Protein AF-A0A4Z2CUV2-F1 (afdb_monomer_lite)

Foldseek 3Di:
DKEFAAAQQLCCCVVPVVQQADA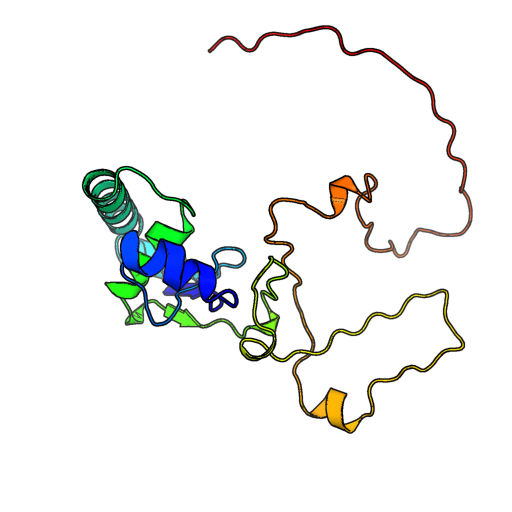DPSATDPLDMDDPPVVCVVVPVVVLLVVQLVVSCVVPVDDPRRSRRSVRRSCNVVVVVYDHDQNLAEAEPEPRRHCVSAVADEDDDPVPCPDDPPPPPVVSVVPHHYRDDYDDPYPDDVCVVVVDPPDPDDPPPDDDDPDDDDDDDDDDDDDDDD

Organism: Schistosoma japonicum (NCBI:txid6182)

Secondary structure (DSSP, 8-state):
-EEEEEPS-HHHIIIIIHHH---STT-EEEEEEEE-HHHHHTTTHHHHHHHHHHHHHHHHS--TTTHHHHHHHHHHH-GGGEEE--GGGSEE-STT--GGGS--B-----TT-TT---PPPHHHHHHSPBP--EE--SSS-GGGT--S--PPPPTT--S---------------PPP-

InterPro domains:
  IPR002495 Glycosyl transferase, family 8 [PF01501] (26-142)
  IPR029044 Nucleotide-diphospho-sugar transferases [G3DSA:3.90.550.10] (1-148)
  IPR029044 Nucleotide-diphospho-sugar transferases [SSF53448] (11-142)
  IPR051292 Alpha-1,3-xylosyltransferase/Beta-1,3-glucuronyltransferase [PTHR12270] (20-102)

pLDDT: mean 76.67, std 22.22, range [29.16, 98.19]

Structure (mmCIF, N/CA/C/O backbone):
data_AF-A0A4Z2CUV2-F1
#
_entry.id   AF-A0A4Z2CUV2-F1
#
loop_
_atom_site.group_PDB
_atom_site.id
_atom_site.type_symbol
_atom_site.label_atom_id
_atom_site.label_alt_id
_atom_site.label_comp_id
_atom_site.label_asym_id
_atom_site.label_entity_id
_atom_site.label_seq_id
_atom_site.pdbx_PDB_ins_code
_atom_site.Cartn_x
_atom_site.Cartn_y
_atom_site.Cartn_z
_atom_site.occupancy
_atom_site.B_iso_or_equiv
_atom_site.auth_seq_id
_atom_site.auth_comp_id
_atom_site.auth_asym_id
_atom_site.auth_atom_id
_atom_site.pdbx_PDB_model_num
ATOM 1 N N . CYS A 1 1 ? -13.637 -5.433 2.266 1.00 90.75 1 CYS A N 1
ATOM 2 C CA . CYS A 1 1 ? -12.270 -5.970 2.088 1.00 90.75 1 CYS A CA 1
ATOM 3 C C . CYS A 1 1 ? -11.474 -4.943 1.315 1.00 90.75 1 CYS A C 1
ATOM 5 O O . CYS A 1 1 ? -12.085 -4.163 0.587 1.00 90.75 1 CYS A O 1
ATOM 7 N N . ILE A 1 2 ? -10.167 -4.939 1.526 1.00 97.75 2 ILE A N 1
ATOM 8 C CA . ILE A 1 2 ? -9.233 -3.957 0.994 1.00 97.75 2 ILE A CA 1
ATOM 9 C C . ILE A 1 2 ? -8.210 -4.731 0.190 1.00 97.75 2 ILE A C 1
ATOM 11 O O . ILE A 1 2 ? -7.470 -5.537 0.750 1.00 97.75 2 ILE A O 1
ATOM 15 N N . GLY A 1 3 ? -8.229 -4.508 -1.116 1.00 98.12 3 GLY A N 1
ATOM 16 C CA . GLY A 1 3 ? -7.137 -4.881 -1.981 1.00 98.12 3 GLY A CA 1
ATOM 17 C C . GLY A 1 3 ? -6.053 -3.821 -1.936 1.00 98.12 3 GLY A C 1
ATOM 18 O O . GLY A 1 3 ? -6.377 -2.640 -2.047 1.00 98.12 3 GLY A O 1
ATOM 19 N N . ILE A 1 4 ? -4.804 -4.228 -1.757 1.00 98.19 4 ILE A N 1
ATOM 20 C CA . ILE A 1 4 ? -3.652 -3.324 -1.739 1.00 98.19 4 ILE A CA 1
ATOM 21 C C . ILE A 1 4 ? -2.386 -4.098 -2.133 1.00 98.19 4 ILE A C 1
ATOM 23 O O . ILE A 1 4 ? -2.341 -5.321 -1.982 1.00 98.19 4 ILE A O 1
ATOM 27 N N . VAL A 1 5 ? -1.381 -3.407 -2.673 1.00 97.62 5 VAL A N 1
ATOM 28 C CA . VAL A 1 5 ? -0.121 -4.015 -3.136 1.00 97.62 5 VAL A CA 1
ATOM 29 C C . VAL A 1 5 ? 0.972 -3.864 -2.082 1.00 97.62 5 VAL A C 1
ATOM 31 O O . VAL A 1 5 ? 1.080 -2.819 -1.441 1.00 97.62 5 VAL A O 1
ATOM 34 N N . ALA A 1 6 ? 1.772 -4.913 -1.884 1.00 95.56 6 ALA A N 1
ATOM 35 C CA . ALA A 1 6 ? 2.864 -4.919 -0.917 1.00 95.56 6 ALA A CA 1
ATOM 36 C C . ALA A 1 6 ? 3.892 -3.805 -1.190 1.00 95.56 6 ALA A C 1
ATOM 38 O O . ALA A 1 6 ? 4.203 -3.469 -2.334 1.00 95.56 6 ALA A O 1
ATOM 39 N N . GLU A 1 7 ? 4.444 -3.242 -0.119 1.00 93.62 7 GLU A N 1
ATOM 40 C CA . GLU A 1 7 ? 5.488 -2.221 -0.189 1.00 93.62 7 GLU A CA 1
ATOM 41 C C . GLU A 1 7 ? 6.796 -2.829 -0.734 1.00 93.62 7 GLU A C 1
ATOM 43 O O . GLU A 1 7 ? 7.267 -3.882 -0.271 1.00 93.62 7 GLU A O 1
ATOM 48 N N . GLN A 1 8 ? 7.384 -2.175 -1.740 1.00 93.69 8 GLN A N 1
ATOM 49 C CA . GLN A 1 8 ? 8.642 -2.578 -2.374 1.00 93.69 8 GLN A CA 1
ATOM 50 C C . GLN A 1 8 ? 9.854 -1.878 -1.769 1.00 93.69 8 GLN A C 1
ATOM 52 O O . GLN A 1 8 ? 10.976 -2.349 -1.964 1.00 93.69 8 GLN A O 1
ATOM 57 N N . ASN A 1 9 ? 9.663 -0.790 -1.031 1.00 89.94 9 ASN A N 1
ATOM 58 C CA . ASN A 1 9 ? 10.724 -0.083 -0.343 1.00 89.94 9 ASN A CA 1
ATOM 59 C C . ASN A 1 9 ? 10.755 -0.476 1.148 1.00 89.94 9 ASN A C 1
ATOM 61 O O . ASN A 1 9 ? 10.053 0.106 1.976 1.00 89.94 9 ASN A O 1
ATOM 65 N N . PRO A 1 10 ? 11.606 -1.439 1.547 1.00 84.62 10 PRO A N 1
ATOM 66 C CA . PRO A 1 10 ? 11.691 -1.856 2.942 1.00 84.62 10 PRO A CA 1
ATOM 67 C C . PRO A 1 10 ? 12.321 -0.788 3.843 1.00 84.62 10 PRO A C 1
ATOM 69 O O . PRO A 1 10 ? 12.186 -0.873 5.059 1.00 84.62 10 PRO A O 1
ATOM 72 N N . THR A 1 11 ? 12.995 0.219 3.283 1.00 77.62 11 THR A N 1
ATOM 73 C CA . THR A 1 11 ? 13.542 1.337 4.056 1.00 77.62 11 THR A CA 1
ATOM 74 C C . THR A 1 11 ? 12.423 2.167 4.681 1.00 77.62 11 THR A C 1
ATOM 76 O O . THR A 1 11 ? 12.595 2.628 5.806 1.00 77.62 11 THR A O 1
ATOM 79 N N . PHE A 1 12 ? 11.251 2.282 4.035 1.00 72.12 12 PHE A N 1
ATOM 80 C CA . PHE A 1 12 ? 10.069 2.865 4.685 1.00 72.12 12 PHE A CA 1
ATOM 81 C C . PHE A 1 12 ? 9.719 2.110 5.963 1.00 72.12 12 PHE A C 1
ATOM 83 O O . PHE A 1 12 ? 9.476 2.734 6.986 1.00 72.12 12 PHE A O 1
ATOM 90 N N . TYR A 1 13 ? 9.756 0.778 5.947 1.00 68.75 13 TYR A N 1
ATOM 91 C CA . TYR A 1 13 ? 9.494 -0.012 7.146 1.00 68.75 13 TYR A CA 1
ATOM 92 C C . TYR A 1 13 ? 10.572 0.172 8.225 1.00 68.75 13 TYR A C 1
ATOM 94 O O . TYR A 1 13 ? 10.232 0.418 9.378 1.00 68.75 13 TYR A O 1
ATOM 102 N N . TYR A 1 14 ? 11.856 0.083 7.868 1.00 69.25 14 TYR A N 1
ATOM 103 C CA . TYR A 1 14 ? 12.945 0.174 8.850 1.00 69.25 14 TYR A CA 1
ATOM 104 C C . TYR A 1 14 ? 13.102 1.573 9.454 1.00 69.25 14 TYR A C 1
ATOM 106 O O . TYR A 1 14 ? 13.389 1.687 10.640 1.00 69.25 14 TYR A O 1
ATOM 114 N N . ASN A 1 15 ? 12.889 2.628 8.664 1.00 66.88 15 ASN A N 1
ATOM 115 C CA . ASN A 1 15 ? 13.086 4.005 9.123 1.00 66.88 15 ASN A CA 1
ATOM 116 C C . ASN A 1 15 ? 11.802 4.653 9.644 1.00 66.88 15 ASN A C 1
ATOM 118 O O . ASN A 1 15 ? 11.882 5.615 10.401 1.00 66.88 15 ASN A O 1
ATOM 122 N N . MET A 1 16 ? 10.628 4.179 9.213 1.00 63.44 16 MET A N 1
ATOM 123 C CA . MET A 1 16 ? 9.346 4.768 9.602 1.00 63.44 16 MET A CA 1
ATOM 124 C C . MET A 1 16 ? 8.366 3.723 10.146 1.00 63.44 16 MET A C 1
ATOM 126 O O . MET A 1 16 ? 7.858 3.882 11.248 1.00 63.44 16 MET A O 1
ATOM 130 N N . GLY A 1 17 ? 8.132 2.621 9.435 1.00 59.78 17 GLY A N 1
ATOM 131 C CA . GLY A 1 17 ? 7.123 1.623 9.804 1.00 59.78 17 GLY A CA 1
ATOM 132 C C . GLY A 1 17 ? 7.284 1.077 11.226 1.00 59.78 17 GLY A C 1
ATOM 133 O O . GLY A 1 17 ? 6.325 1.103 11.987 1.00 59.78 17 GLY A O 1
ATOM 134 N N . GLN A 1 18 ? 8.490 0.673 11.642 1.00 64.44 18 GLN A N 1
ATOM 135 C CA . GLN A 1 18 ? 8.726 0.180 13.010 1.00 64.44 18 GLN A CA 1
ATOM 136 C C . GLN A 1 18 ? 8.441 1.228 14.095 1.00 64.44 18 GLN A C 1
ATOM 138 O O . GLN A 1 18 ? 8.044 0.875 15.205 1.00 64.44 18 GLN A O 1
ATOM 143 N N . GLN A 1 19 ? 8.642 2.506 13.780 1.00 64.88 19 GLN A N 1
ATOM 144 C CA . GLN A 1 19 ? 8.525 3.605 14.731 1.00 64.88 19 GLN A CA 1
ATOM 145 C C . GLN A 1 19 ? 7.104 4.190 14.777 1.00 64.88 19 GLN A C 1
ATOM 147 O O . GLN A 1 19 ? 6.636 4.598 15.844 1.00 64.88 19 GLN A O 1
ATOM 152 N N . PHE A 1 20 ? 6.395 4.197 13.646 1.00 62.16 20 PHE A N 1
ATOM 153 C CA . PHE A 1 20 ? 5.166 4.968 13.481 1.00 62.16 20 PHE A CA 1
ATOM 154 C C . PHE A 1 20 ? 3.886 4.121 13.359 1.00 62.16 20 PHE A C 1
ATOM 156 O O . PHE A 1 20 ? 2.842 4.618 13.773 1.00 62.16 20 PHE A O 1
ATOM 163 N N . TRP A 1 21 ? 3.893 2.855 12.908 1.00 67.38 21 TRP A N 1
ATOM 164 C CA . TRP A 1 21 ? 2.657 2.042 12.929 1.00 67.38 21 TRP A CA 1
ATOM 165 C C . TRP A 1 21 ? 2.872 0.523 12.811 1.00 67.38 21 TRP A C 1
ATOM 167 O O . TRP A 1 21 ? 3.742 0.048 12.083 1.00 67.38 21 TRP A O 1
ATOM 177 N N . PRO A 1 22 ? 2.023 -0.295 13.459 1.00 71.19 22 PRO A N 1
ATOM 178 C CA . PRO A 1 22 ? 2.122 -1.738 13.336 1.00 71.19 22 PRO A CA 1
ATOM 179 C C . PRO A 1 22 ? 1.612 -2.185 11.959 1.00 71.19 22 PRO A C 1
ATOM 181 O O . PRO A 1 22 ? 0.506 -1.833 11.543 1.00 71.19 22 PRO A O 1
ATOM 184 N N . THR A 1 23 ? 2.412 -2.979 11.253 1.00 80.00 23 THR A N 1
ATOM 185 C CA . THR A 1 23 ? 2.113 -3.423 9.891 1.00 80.00 23 THR A CA 1
ATOM 186 C C . THR A 1 23 ? 2.326 -4.925 9.707 1.00 80.00 23 THR A C 1
ATOM 188 O O . THR A 1 23 ? 3.008 -5.582 10.493 1.00 80.00 23 THR A O 1
ATOM 191 N N . LEU A 1 24 ? 1.723 -5.480 8.657 1.00 85.75 24 LEU A N 1
ATOM 192 C CA . LEU A 1 24 ? 1.965 -6.852 8.227 1.00 85.75 24 LEU A CA 1
ATOM 193 C C . LEU A 1 24 ? 3.227 -6.891 7.360 1.00 85.75 24 LEU A C 1
ATOM 195 O O . LEU A 1 24 ? 3.261 -6.325 6.268 1.00 85.75 24 LEU A O 1
ATOM 199 N N . GLY A 1 25 ? 4.271 -7.568 7.840 1.00 87.06 25 GLY A N 1
ATOM 200 C CA . GLY A 1 25 ? 5.550 -7.643 7.134 1.00 87.06 25 GLY A CA 1
ATOM 201 C C . GLY A 1 25 ? 6.179 -6.258 6.972 1.00 87.06 25 GLY A C 1
ATOM 202 O O . GLY A 1 25 ? 6.422 -5.576 7.958 1.00 87.06 25 GLY A O 1
ATOM 203 N N . TYR A 1 26 ? 6.426 -5.847 5.727 1.00 88.62 26 TYR A N 1
ATOM 204 C CA . TYR A 1 26 ? 6.942 -4.509 5.397 1.00 88.62 26 TYR A CA 1
ATOM 205 C C . TYR A 1 26 ? 5.829 -3.476 5.158 1.00 88.62 26 TYR A C 1
ATOM 207 O O . TYR A 1 26 ? 6.115 -2.307 4.917 1.00 88.62 26 TYR A O 1
ATOM 215 N N . GLY A 1 27 ? 4.567 -3.903 5.226 1.00 91.56 27 GLY A N 1
ATOM 216 C CA . GLY A 1 27 ? 3.404 -3.105 4.880 1.00 91.56 27 GLY A CA 1
ATOM 217 C C . GLY A 1 27 ? 3.086 -3.048 3.400 1.00 91.56 27 GLY A C 1
ATOM 218 O O . GLY A 1 27 ? 3.621 -3.795 2.579 1.00 91.56 27 GLY A O 1
ATOM 219 N N . TYR A 1 28 ? 2.141 -2.170 3.104 1.00 94.44 28 TYR A N 1
ATOM 220 C CA . TYR A 1 28 ? 1.481 -2.047 1.820 1.00 94.44 28 TYR A CA 1
ATOM 221 C C . TYR A 1 28 ? 1.481 -0.599 1.343 1.00 94.44 28 TYR A C 1
ATOM 223 O O . TYR A 1 28 ? 1.339 0.324 2.150 1.00 94.44 28 TYR A O 1
ATOM 231 N N . ASN A 1 29 ? 1.593 -0.431 0.028 1.00 94.75 29 ASN A N 1
ATOM 232 C CA . ASN A 1 29 ? 1.631 0.860 -0.636 1.00 94.75 29 ASN A CA 1
ATOM 233 C C . ASN A 1 29 ? 0.222 1.295 -1.072 1.00 94.75 29 ASN A C 1
ATOM 235 O O . ASN A 1 29 ? -0.460 0.562 -1.792 1.00 94.75 29 ASN A O 1
ATOM 239 N N . ALA A 1 30 ? -0.211 2.493 -0.677 1.00 94.69 30 ALA A N 1
ATOM 240 C CA . ALA A 1 30 ? -1.564 2.994 -0.942 1.00 94.69 30 ALA A CA 1
ATOM 241 C C . ALA A 1 30 ? -1.775 3.546 -2.365 1.00 94.69 30 ALA A C 1
ATOM 243 O O . ALA A 1 30 ? -2.882 3.969 -2.690 1.00 94.69 30 ALA A O 1
ATOM 244 N N . GLY A 1 31 ? -0.759 3.504 -3.236 1.00 95.19 31 GLY A N 1
ATOM 245 C CA . GLY A 1 31 ? -0.865 3.975 -4.622 1.00 95.19 31 GLY A CA 1
ATOM 246 C C . GLY A 1 31 ? -1.946 3.282 -5.449 1.00 95.19 31 GLY A C 1
ATOM 247 O O . GLY A 1 31 ? -2.487 3.876 -6.378 1.00 95.19 31 GLY A O 1
ATOM 248 N N . VAL A 1 32 ? -2.286 2.037 -5.098 1.00 97.56 32 VAL A N 1
ATOM 249 C CA . VAL A 1 32 ? -3.389 1.289 -5.707 1.00 97.56 32 VAL A CA 1
ATOM 250 C C . VAL A 1 32 ? -4.194 0.592 -4.621 1.00 97.56 32 VAL A C 1
ATOM 252 O O . VAL A 1 32 ? -3.670 -0.215 -3.852 1.00 97.56 32 VAL A O 1
ATOM 255 N N . LEU A 1 33 ? -5.496 0.879 -4.601 1.00 97.50 33 LEU A N 1
ATOM 256 C CA . LEU A 1 33 ? -6.456 0.330 -3.652 1.00 97.50 33 LEU A CA 1
ATOM 257 C C . LEU A 1 33 ? -7.659 -0.255 -4.387 1.00 97.50 33 LEU A C 1
ATOM 259 O O . LEU A 1 33 ? -8.241 0.378 -5.265 1.00 97.50 33 LEU A O 1
ATOM 263 N N . LEU A 1 34 ? -8.090 -1.442 -3.965 1.00 97.88 34 LEU A N 1
ATOM 264 C CA . LEU A 1 34 ? -9.342 -2.053 -4.399 1.00 97.88 34 LEU A CA 1
ATOM 265 C C . LEU A 1 34 ? -10.290 -2.176 -3.207 1.00 97.88 34 LEU A C 1
ATOM 267 O O . LEU A 1 34 ? -10.226 -3.115 -2.412 1.00 97.88 34 LEU A O 1
ATOM 271 N N . PHE A 1 35 ? -11.201 -1.222 -3.066 1.00 97.50 35 PHE A N 1
ATOM 272 C CA . PHE A 1 35 ? -12.165 -1.229 -1.973 1.00 97.50 35 PHE A CA 1
ATOM 273 C C . PHE A 1 35 ? -13.454 -1.949 -2.351 1.00 97.50 35 PHE A C 1
ATOM 275 O O . PHE A 1 35 ? -14.255 -1.479 -3.154 1.00 97.50 35 PHE A O 1
ATOM 282 N N . HIS A 1 36 ? -13.737 -3.057 -1.663 1.00 97.81 36 HIS A N 1
ATOM 283 C CA . HIS A 1 36 ? -15.068 -3.651 -1.712 1.00 97.81 36 HIS A CA 1
ATOM 284 C C . HIS A 1 36 ? -16.006 -2.886 -0.770 1.00 97.81 36 HIS A C 1
ATOM 286 O O . HIS A 1 36 ? -16.232 -3.297 0.375 1.00 97.81 36 HIS A O 1
ATOM 292 N N . LEU A 1 37 ? -16.578 -1.791 -1.274 1.00 97.62 37 LEU A N 1
ATOM 293 C CA . LEU A 1 37 ? -17.330 -0.808 -0.487 1.00 97.62 37 LEU A CA 1
ATOM 294 C C . LEU A 1 37 ? -18.495 -1.409 0.314 1.00 97.62 37 LEU A C 1
ATOM 296 O O . LEU A 1 37 ? -18.619 -1.119 1.501 1.00 97.62 37 LEU A O 1
ATOM 300 N N . SER A 1 38 ? -19.302 -2.305 -0.269 1.00 97.88 38 SER A N 1
ATOM 301 C CA . SER A 1 38 ? -20.418 -2.941 0.460 1.00 97.88 38 SER A CA 1
ATOM 302 C C . SER A 1 38 ? -19.947 -3.740 1.679 1.00 97.88 38 SER A C 1
ATOM 304 O O . SER A 1 38 ? -20.516 -3.613 2.760 1.00 97.88 38 SER A O 1
ATOM 306 N N . ARG A 1 39 ? -18.851 -4.503 1.547 1.00 97.31 39 ARG A N 1
ATOM 307 C CA . ARG A 1 39 ? -18.253 -5.242 2.671 1.00 97.31 39 ARG A CA 1
ATOM 308 C C . ARG A 1 39 ? -17.617 -4.313 3.702 1.00 97.31 39 ARG A C 1
ATOM 310 O O . ARG A 1 39 ? -17.548 -4.686 4.864 1.00 97.31 39 ARG A O 1
ATOM 317 N N . LEU A 1 40 ? -17.093 -3.159 3.287 1.00 97.56 40 LEU A N 1
ATOM 318 C CA . LEU A 1 40 ? -16.508 -2.176 4.202 1.00 97.56 40 LEU A CA 1
ATOM 319 C C . LEU A 1 40 ? -17.590 -1.471 5.027 1.00 97.56 40 LEU A C 1
ATOM 321 O O . LEU A 1 40 ? -17.480 -1.433 6.250 1.00 97.56 40 LEU A O 1
ATOM 325 N N . ARG A 1 41 ? -18.679 -1.021 4.392 1.00 97.69 41 ARG A N 1
ATOM 326 C CA . ARG A 1 41 ? -19.833 -0.434 5.094 1.00 97.69 41 ARG A CA 1
ATOM 327 C C . ARG A 1 41 ? -20.461 -1.409 6.087 1.00 97.69 41 ARG A C 1
ATOM 329 O O . ARG A 1 41 ? -20.649 -1.051 7.242 1.00 97.69 41 ARG A O 1
ATOM 336 N N . ALA A 1 42 ? -20.678 -2.663 5.684 1.00 97.38 42 ALA A N 1
ATOM 337 C CA . ALA A 1 42 ? -21.230 -3.700 6.565 1.00 97.38 42 ALA A CA 1
ATOM 338 C C . ALA A 1 42 ? -20.365 -3.991 7.810 1.00 97.38 42 ALA A C 1
ATOM 340 O O . ALA A 1 42 ? -20.836 -4.602 8.763 1.00 97.38 42 ALA A O 1
ATOM 341 N N . ARG A 1 43 ? -19.095 -3.574 7.805 1.00 96.19 43 ARG A N 1
ATOM 342 C CA . ARG A 1 43 ? -18.152 -3.762 8.914 1.00 96.19 43 ARG A CA 1
ATOM 343 C C . ARG A 1 43 ? -17.915 -2.488 9.727 1.00 96.19 43 ARG A C 1
ATOM 345 O O . ARG A 1 43 ? -17.092 -2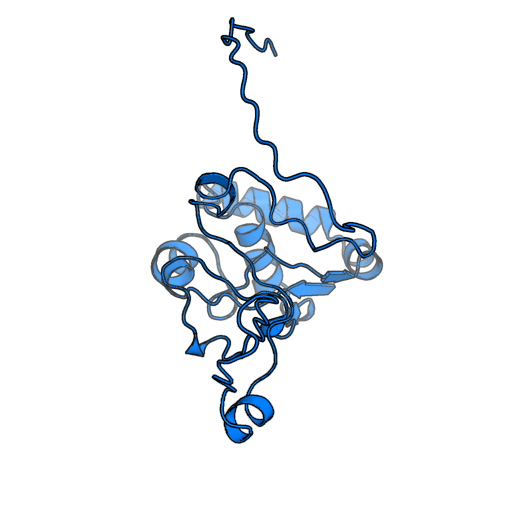.518 10.636 1.00 96.19 43 ARG A O 1
ATOM 352 N N . GLY A 1 44 ? -18.600 -1.385 9.411 1.00 97.06 44 GLY A N 1
ATOM 353 C CA . GLY A 1 44 ? -18.392 -0.091 10.068 1.00 97.06 44 GLY A CA 1
ATOM 354 C C . GLY A 1 44 ? -17.005 0.497 9.797 1.00 97.06 44 GLY A C 1
ATOM 355 O O . GLY A 1 44 ? -16.340 0.962 10.725 1.00 97.06 44 GLY A O 1
ATOM 356 N N . TRP A 1 45 ? -16.538 0.397 8.544 1.00 96.44 45 TRP A N 1
ATOM 357 C CA . TRP A 1 45 ? -15.234 0.910 8.105 1.00 96.44 45 TRP A CA 1
ATOM 358 C C . TRP A 1 45 ? -14.992 2.360 8.521 1.00 96.44 45 TRP A C 1
ATOM 360 O O . TRP A 1 45 ? -13.920 2.659 9.021 1.00 96.44 45 TRP A O 1
ATOM 370 N N . ASP A 1 46 ? -15.979 3.232 8.351 1.00 96.38 46 ASP A N 1
ATOM 371 C CA . ASP A 1 46 ? -15.942 4.651 8.707 1.00 96.38 46 ASP A CA 1
ATOM 372 C C . ASP A 1 46 ? -15.550 4.870 10.176 1.00 96.38 46 ASP A C 1
ATOM 374 O O . ASP A 1 46 ? -14.605 5.604 10.476 1.00 96.38 46 ASP A O 1
ATOM 378 N N . ARG A 1 47 ? -16.203 4.153 11.097 1.00 98.06 47 ARG A N 1
ATOM 379 C CA . ARG A 1 47 ? -15.905 4.228 12.530 1.00 98.06 47 ARG A CA 1
ATOM 380 C C . ARG A 1 47 ? -14.524 3.665 12.855 1.00 98.06 47 ARG A C 1
ATOM 382 O O . ARG A 1 47 ? -13.815 4.220 13.690 1.00 98.06 47 ARG A O 1
ATOM 389 N N . ILE A 1 48 ? -14.151 2.548 12.230 1.00 97.19 48 ILE A N 1
ATOM 390 C CA . ILE A 1 48 ? -12.862 1.881 12.468 1.00 97.19 48 ILE A CA 1
ATOM 391 C C . ILE A 1 48 ? -11.707 2.740 11.950 1.00 97.19 48 ILE A C 1
ATOM 393 O O . ILE A 1 48 ? -10.745 2.960 12.681 1.00 97.19 48 ILE A O 1
ATOM 397 N N . TRP A 1 49 ? -11.839 3.265 10.734 1.00 95.81 49 TRP A N 1
ATOM 398 C CA . TRP A 1 49 ? -10.912 4.197 10.105 1.00 95.81 49 TRP A CA 1
ATOM 399 C C . TRP A 1 49 ? -10.661 5.412 10.992 1.00 95.81 49 TRP A C 1
ATOM 401 O O . TRP A 1 49 ? -9.521 5.667 11.370 1.00 95.81 49 TRP A O 1
ATOM 411 N N . MET A 1 50 ? -11.732 6.110 11.391 1.00 97.88 50 MET A N 1
ATOM 412 C CA . MET A 1 50 ? -11.617 7.308 12.221 1.00 97.88 50 MET A CA 1
ATOM 413 C C . MET A 1 50 ? -10.996 7.008 13.581 1.00 97.88 50 MET A C 1
ATOM 415 O O . MET A 1 50 ? -10.095 7.724 14.010 1.00 97.88 50 MET A O 1
ATOM 419 N N . LYS A 1 51 ? -11.426 5.931 14.250 1.00 97.75 51 LYS A N 1
ATOM 420 C CA . LYS A 1 51 ? -10.862 5.535 15.545 1.00 97.75 51 LYS A CA 1
ATOM 421 C C . LYS A 1 51 ? -9.363 5.247 15.442 1.00 97.75 51 LYS A C 1
ATOM 423 O O . LYS A 1 51 ? -8.598 5.716 16.277 1.00 97.75 51 LYS A O 1
ATOM 428 N N . ILE A 1 52 ? -8.943 4.468 14.444 1.00 95.69 52 ILE A N 1
ATOM 429 C CA . ILE A 1 52 ? -7.533 4.096 14.279 1.00 95.69 52 ILE A CA 1
ATOM 430 C C . ILE A 1 52 ? -6.697 5.315 13.886 1.00 95.69 52 ILE A C 1
ATOM 432 O O . ILE A 1 52 ? -5.643 5.520 14.479 1.00 95.69 52 ILE A O 1
ATOM 436 N N . GLY A 1 53 ? -7.181 6.153 12.966 1.00 95.19 53 GLY A N 1
ATOM 437 C CA . GLY A 1 53 ? -6.490 7.379 12.566 1.00 95.19 53 GLY A CA 1
ATOM 438 C C . GLY A 1 53 ? -6.284 8.349 13.731 1.00 95.19 53 GLY A C 1
ATOM 439 O O . GLY A 1 53 ? -5.167 8.811 13.948 1.00 95.19 53 GLY A O 1
ATOM 440 N N . LEU A 1 54 ? -7.325 8.600 14.534 1.00 96.12 54 LEU A N 1
ATOM 441 C CA . LEU A 1 54 ? -7.225 9.460 15.720 1.00 96.12 54 LEU A CA 1
ATOM 442 C C . LEU A 1 54 ? -6.280 8.880 16.776 1.00 96.12 54 LEU A C 1
ATOM 444 O O . LEU A 1 54 ? -5.483 9.614 17.352 1.00 96.12 54 LEU A O 1
ATOM 448 N N . ASN A 1 55 ? -6.329 7.568 17.008 1.00 94.69 55 ASN A N 1
ATOM 449 C CA . ASN A 1 55 ? -5.421 6.915 17.948 1.00 94.69 55 ASN A CA 1
ATOM 450 C C . ASN A 1 55 ? -3.960 7.031 17.500 1.00 94.69 55 ASN A C 1
ATOM 452 O O . ASN A 1 55 ? -3.112 7.374 18.317 1.00 94.69 55 ASN A O 1
ATOM 456 N N . LEU A 1 56 ? -3.673 6.792 16.215 1.00 91.88 56 LEU A N 1
ATOM 457 C CA . LEU A 1 56 ? -2.323 6.945 15.672 1.00 91.88 56 LEU A CA 1
ATOM 458 C C . LEU A 1 56 ? -1.835 8.391 15.784 1.00 91.88 56 LEU A C 1
ATOM 460 O O . LEU A 1 56 ? -0.721 8.613 16.243 1.00 91.88 56 LEU A O 1
ATOM 464 N N . MET A 1 57 ? -2.671 9.371 15.434 1.00 92.25 57 MET A N 1
ATOM 465 C CA . MET A 1 57 ? -2.329 10.789 15.588 1.00 92.25 57 MET A CA 1
ATOM 466 C C . MET A 1 57 ? -2.036 11.156 17.048 1.00 92.25 57 MET A C 1
ATOM 468 O O . MET A 1 57 ? -1.053 11.842 17.310 1.00 92.25 57 MET A O 1
ATOM 472 N N . ASN A 1 58 ? -2.838 10.670 17.999 1.00 93.75 58 ASN A N 1
ATOM 473 C CA . ASN A 1 58 ? -2.629 10.934 19.426 1.00 93.75 58 ASN A CA 1
ATOM 474 C C . ASN A 1 58 ? -1.356 10.269 19.973 1.00 93.75 58 ASN A C 1
ATOM 476 O O . ASN A 1 58 ? -0.681 10.849 20.816 1.00 93.75 58 ASN A O 1
ATOM 480 N N . GLU A 1 59 ? -1.029 9.057 19.517 1.00 90.06 59 GLU A N 1
ATOM 481 C CA . GLU A 1 59 ? 0.136 8.302 19.996 1.00 90.06 59 GLU A CA 1
ATOM 482 C C . GLU A 1 59 ? 1.445 8.766 19.343 1.00 90.06 59 GLU A C 1
ATOM 484 O O . GLU A 1 59 ? 2.488 8.804 19.994 1.00 90.06 59 GLU A O 1
ATOM 489 N N . LYS A 1 60 ? 1.410 9.084 18.045 1.00 87.81 60 LYS A N 1
ATOM 490 C CA . LYS A 1 60 ? 2.606 9.342 17.230 1.00 87.81 60 LYS A CA 1
ATOM 491 C C . LYS A 1 60 ? 2.836 10.817 16.929 1.00 87.81 60 LYS A C 1
ATOM 493 O O . LYS A 1 60 ? 3.941 11.181 16.539 1.00 87.81 60 LYS A O 1
ATOM 498 N N . GLY A 1 61 ? 1.810 11.657 17.054 1.00 89.44 61 GLY A N 1
ATOM 499 C CA . GLY A 1 61 ? 1.845 13.085 16.720 1.00 89.44 61 GLY A CA 1
ATOM 500 C C . GLY A 1 61 ? 1.878 13.396 15.218 1.00 89.44 61 GLY A C 1
ATOM 501 O O . GLY A 1 61 ? 1.521 14.501 14.818 1.00 89.44 61 GLY A O 1
ATOM 502 N N . VAL A 1 62 ? 2.272 12.438 14.375 1.00 88.31 62 VAL A N 1
ATOM 503 C CA . VAL A 1 62 ? 2.397 12.591 12.922 1.00 88.31 62 VAL A CA 1
ATOM 504 C C . VAL A 1 62 ? 2.062 11.286 12.198 1.00 88.31 62 VAL A C 1
ATOM 506 O O . VAL A 1 62 ? 2.297 10.198 12.722 1.00 88.31 62 VAL A O 1
ATOM 509 N N . LEU A 1 63 ? 1.549 11.418 10.972 1.00 88.81 63 LEU A N 1
ATOM 510 C CA . LEU A 1 63 ? 1.350 10.334 10.009 1.00 88.81 63 LEU A CA 1
ATOM 511 C C . LEU A 1 63 ? 2.215 10.596 8.761 1.00 88.81 63 LEU A C 1
ATOM 513 O O . LEU A 1 63 ? 1.759 11.290 7.847 1.00 88.81 63 LEU A O 1
ATOM 517 N N . PRO A 1 64 ? 3.473 10.112 8.722 1.00 86.19 64 PRO A N 1
ATOM 518 C CA . PRO A 1 64 ? 4.411 10.382 7.632 1.00 86.19 64 PRO A CA 1
ATOM 519 C C . PRO A 1 64 ? 3.905 9.997 6.239 1.00 86.19 64 PRO A C 1
ATOM 521 O O . PRO A 1 64 ? 4.273 10.657 5.268 1.00 86.19 64 PRO A O 1
ATOM 524 N N . THR A 1 65 ? 3.073 8.951 6.128 1.00 88.44 65 THR A N 1
ATOM 525 C CA . THR A 1 65 ? 2.457 8.547 4.851 1.00 88.44 65 THR A CA 1
ATOM 526 C C . THR A 1 65 ? 0.928 8.640 4.873 1.00 88.44 65 THR A C 1
ATOM 528 O O . THR A 1 65 ? 0.240 8.021 4.064 1.00 88.44 65 THR A O 1
ATOM 531 N N . ALA A 1 66 ? 0.399 9.476 5.777 1.00 92.19 66 ALA A N 1
ATOM 532 C CA . ALA A 1 66 ? -1.006 9.862 5.870 1.00 92.19 66 ALA A CA 1
ATOM 533 C C . ALA A 1 66 ? -1.968 8.657 5.868 1.00 92.19 66 ALA A C 1
ATOM 535 O O . ALA A 1 66 ? -1.987 7.867 6.814 1.00 92.19 66 ALA A O 1
ATOM 536 N N . GLU A 1 67 ? -2.797 8.506 4.834 1.00 93.50 67 GLU A N 1
ATOM 537 C CA . GLU A 1 67 ? -3.786 7.436 4.735 1.00 93.50 67 GLU A CA 1
ATOM 538 C C . GLU A 1 67 ? -3.150 6.042 4.693 1.00 93.50 67 GLU A C 1
ATOM 540 O O . GLU A 1 67 ? -3.737 5.090 5.212 1.00 93.50 67 GLU A O 1
ATOM 545 N N . GLN A 1 68 ? -1.945 5.904 4.133 1.00 93.00 68 GLN A N 1
ATOM 546 C CA . GLN A 1 68 ? -1.251 4.622 4.051 1.00 93.00 68 GLN A CA 1
ATOM 547 C C . GLN A 1 68 ? -0.922 4.075 5.449 1.00 93.00 68 GLN A C 1
ATOM 549 O O . GLN A 1 68 ? -1.084 2.872 5.681 1.00 93.00 68 GLN A O 1
ATOM 554 N N . ASP A 1 69 ? -0.549 4.937 6.397 1.00 91.38 69 ASP A N 1
ATOM 555 C CA . ASP A 1 69 ? -0.270 4.558 7.790 1.00 91.38 69 ASP A CA 1
ATOM 556 C C . ASP A 1 69 ? -1.527 3.965 8.440 1.00 91.38 69 ASP A C 1
ATOM 558 O O . ASP A 1 69 ? -1.510 2.877 9.026 1.00 91.38 69 ASP A O 1
ATOM 562 N N . VAL A 1 70 ? -2.659 4.653 8.263 1.00 94.62 70 VAL A N 1
ATOM 563 C CA . VAL A 1 70 ? -3.950 4.250 8.829 1.00 94.62 70 VAL A CA 1
ATOM 564 C C . VAL A 1 70 ? -4.443 2.949 8.190 1.00 94.62 70 VAL A C 1
ATOM 566 O O . VAL A 1 70 ? -4.871 2.048 8.912 1.00 94.62 70 VAL A O 1
ATOM 569 N N . ILE A 1 71 ? -4.346 2.790 6.861 1.00 95.56 71 ILE A N 1
ATOM 570 C CA . ILE A 1 71 ? -4.737 1.546 6.170 1.00 95.56 71 ILE A CA 1
ATOM 571 C C . ILE A 1 71 ? -3.903 0.366 6.678 1.00 95.56 71 ILE A C 1
ATOM 573 O O . ILE A 1 71 ? -4.469 -0.683 7.001 1.00 95.56 71 ILE A O 1
ATOM 577 N N . ASN A 1 72 ? -2.581 0.526 6.788 1.00 94.25 72 ASN A N 1
ATOM 578 C CA . ASN A 1 72 ? -1.699 -0.528 7.289 1.00 94.25 72 ASN A CA 1
ATOM 579 C C . ASN A 1 72 ? -2.047 -0.920 8.733 1.00 94.25 72 ASN A C 1
ATOM 581 O O . ASN A 1 72 ? -2.159 -2.111 9.030 1.00 94.25 72 ASN A O 1
ATOM 585 N N . ALA A 1 73 ? -2.318 0.052 9.608 1.00 94.00 73 ALA A N 1
ATOM 586 C CA . ALA A 1 73 ? -2.745 -0.223 10.978 1.00 94.00 73 ALA A CA 1
ATOM 587 C C . ALA A 1 73 ? -4.109 -0.934 11.043 1.00 94.00 73 ALA A C 1
ATOM 589 O O . ALA A 1 73 ? -4.276 -1.890 11.811 1.00 94.00 73 ALA A O 1
ATOM 590 N N . VAL A 1 74 ? -5.077 -0.532 10.206 1.00 95.25 74 VAL A N 1
ATOM 591 C CA . VAL A 1 74 ? -6.377 -1.218 10.104 1.00 95.25 74 VAL A CA 1
ATOM 592 C C . VAL A 1 74 ? -6.181 -2.669 9.673 1.00 95.25 74 VAL A C 1
ATOM 594 O O . VAL A 1 74 ? -6.768 -3.566 10.282 1.00 95.25 74 VAL A O 1
ATOM 597 N N . LEU A 1 75 ? -5.353 -2.921 8.656 1.00 95.19 75 LEU A N 1
ATOM 598 C CA . LEU A 1 75 ? -5.068 -4.265 8.150 1.00 95.19 75 LEU A CA 1
ATOM 599 C C . LEU A 1 75 ? -4.314 -5.124 9.165 1.00 95.19 75 LEU A C 1
ATOM 601 O O . LEU A 1 75 ? -4.617 -6.309 9.294 1.00 95.19 75 LEU A O 1
ATOM 605 N N . ASN A 1 76 ? -3.401 -4.538 9.938 1.00 93.00 76 ASN A N 1
ATOM 606 C CA . ASN A 1 76 ? -2.711 -5.256 11.001 1.00 93.00 76 ASN A CA 1
ATOM 607 C C . ASN A 1 76 ? -3.681 -5.742 12.096 1.00 93.00 76 ASN A C 1
ATOM 609 O O . ASN A 1 76 ? -3.572 -6.883 12.553 1.00 93.00 76 ASN A O 1
ATOM 613 N N . GLN A 1 77 ? -4.675 -4.922 12.461 1.00 93.12 77 GLN A N 1
ATOM 614 C CA . GLN A 1 77 ? -5.733 -5.304 13.409 1.00 93.12 77 GLN A CA 1
ATOM 615 C C . GLN A 1 77 ? -6.802 -6.220 12.781 1.00 93.12 77 GLN A C 1
ATOM 617 O O . GLN A 1 77 ? -7.428 -7.014 13.479 1.00 93.12 77 GLN A O 1
ATOM 622 N N . ASN A 1 78 ? -7.006 -6.147 11.461 1.00 94.50 78 ASN A N 1
ATOM 623 C CA . ASN A 1 78 ? -8.081 -6.834 10.738 1.00 94.50 78 ASN A CA 1
ATOM 624 C C . ASN A 1 78 ? -7.544 -7.661 9.561 1.00 94.50 78 ASN A C 1
ATOM 626 O O . ASN A 1 78 ? -8.024 -7.530 8.434 1.00 94.50 78 ASN A O 1
ATOM 630 N N . LYS A 1 79 ? -6.579 -8.555 9.811 1.00 94.56 79 LYS A N 1
ATOM 631 C CA . LYS A 1 79 ? -5.825 -9.286 8.766 1.00 94.56 79 LYS A CA 1
ATOM 632 C C . LYS A 1 79 ? -6.701 -9.958 7.701 1.00 94.56 79 LYS A C 1
ATOM 634 O O . LYS A 1 79 ? -6.361 -9.966 6.527 1.00 94.56 79 LYS A O 1
ATOM 639 N N . ARG A 1 80 ? -7.885 -10.457 8.082 1.00 95.62 80 ARG A N 1
ATOM 640 C CA . ARG A 1 80 ? -8.867 -11.090 7.172 1.00 95.62 80 ARG A CA 1
ATOM 641 C C . ARG A 1 80 ? -9.486 -10.136 6.140 1.00 95.62 80 ARG A C 1
ATOM 643 O O . ARG A 1 80 ? -10.274 -10.564 5.298 1.00 95.62 80 ARG A O 1
ATOM 650 N N . TRP A 1 81 ? -9.249 -8.831 6.248 1.00 96.44 81 TRP A N 1
ATOM 651 C CA . TRP A 1 81 ? -9.763 -7.842 5.302 1.00 96.44 81 TRP A CA 1
ATOM 652 C C . TRP A 1 81 ? -8.842 -7.643 4.110 1.00 96.44 81 TRP A C 1
ATOM 654 O O . TRP A 1 81 ? -9.326 -7.117 3.105 1.00 96.44 81 TRP A O 1
ATOM 664 N N . LEU A 1 82 ? -7.583 -8.063 4.239 1.00 97.00 82 LEU A N 1
ATOM 665 C CA . LEU A 1 82 ? -6.569 -7.982 3.208 1.00 97.00 82 LEU A CA 1
ATOM 666 C C . LEU A 1 82 ? -6.926 -8.886 2.029 1.00 97.00 82 LEU A C 1
ATOM 668 O O . LEU A 1 82 ? -7.234 -10.067 2.185 1.00 97.00 82 LEU A O 1
ATOM 672 N N . TYR A 1 83 ? -6.838 -8.305 0.846 1.00 97.62 83 TYR A N 1
ATOM 673 C CA . TYR A 1 83 ? -6.664 -9.001 -0.411 1.00 97.62 83 TYR A CA 1
ATOM 674 C C . TYR A 1 83 ? -5.349 -8.490 -1.004 1.00 97.62 83 TYR A C 1
ATOM 676 O O . TYR A 1 83 ? -5.244 -7.324 -1.368 1.00 97.62 83 TYR A O 1
ATOM 684 N N . GLU A 1 84 ? -4.306 -9.309 -1.031 1.00 97.31 84 GLU A N 1
ATOM 685 C CA . GLU A 1 84 ? -3.032 -8.855 -1.589 1.00 97.31 84 GLU A CA 1
ATOM 686 C C . GLU A 1 84 ? -3.138 -8.815 -3.117 1.00 97.31 84 GLU A C 1
ATOM 688 O O . GLU A 1 84 ? -3.346 -9.842 -3.763 1.00 97.31 84 GLU A O 1
ATOM 693 N N . ILE A 1 85 ? -3.072 -7.612 -3.692 1.00 98.00 85 ILE A N 1
ATOM 694 C CA . ILE A 1 85 ? -3.098 -7.430 -5.145 1.00 98.00 85 ILE A CA 1
ATOM 695 C C . ILE A 1 85 ? -1.712 -7.823 -5.691 1.00 98.00 85 ILE A C 1
ATOM 697 O O . ILE A 1 85 ? -0.708 -7.381 -5.123 1.00 98.00 85 ILE A O 1
ATOM 701 N N . PRO A 1 86 ? -1.631 -8.599 -6.794 1.00 97.44 86 PRO A N 1
ATOM 702 C CA . PRO A 1 86 ? -0.360 -8.933 -7.431 1.00 97.44 86 PRO A CA 1
ATOM 703 C C . PRO A 1 86 ? 0.473 -7.690 -7.749 1.00 97.44 86 PRO A C 1
ATOM 705 O O . PRO A 1 86 ? -0.056 -6.666 -8.193 1.00 97.44 86 PRO A O 1
ATOM 708 N N . CYS A 1 87 ? 1.777 -7.774 -7.503 1.00 96.19 87 CYS A N 1
ATOM 709 C CA . CYS A 1 87 ? 2.631 -6.596 -7.453 1.00 96.19 87 CYS A CA 1
ATOM 710 C C . CYS A 1 87 ? 2.773 -5.879 -8.804 1.00 96.19 87 CYS A C 1
ATOM 712 O O . CYS A 1 87 ? 2.989 -4.668 -8.827 1.00 96.19 87 CYS A O 1
ATOM 714 N N . GLU A 1 88 ? 2.545 -6.568 -9.930 1.00 95.44 88 GLU A N 1
ATOM 715 C CA . GLU A 1 88 ? 2.595 -5.962 -11.262 1.00 95.44 88 GLU A CA 1
ATOM 716 C C . GLU A 1 88 ? 1.542 -4.862 -11.486 1.00 95.44 88 GLU A C 1
ATOM 718 O O . GLU A 1 88 ? 1.644 -4.098 -12.447 1.00 95.44 88 GLU A O 1
ATOM 723 N N . TRP A 1 89 ? 0.557 -4.7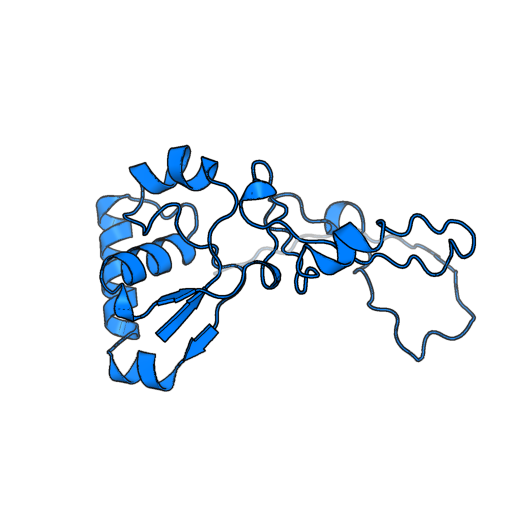50 -10.590 1.00 97.44 89 TRP A N 1
ATOM 724 C CA . TRP A 1 89 ? -0.447 -3.686 -10.572 1.00 97.44 89 TRP A CA 1
ATOM 725 C C . TRP A 1 89 ? -0.041 -2.429 -9.790 1.00 97.44 89 TRP A C 1
ATOM 727 O O . TRP A 1 89 ? -0.826 -1.489 -9.759 1.00 97.44 89 TRP A O 1
ATOM 737 N N . ASN A 1 90 ? 1.128 -2.384 -9.148 1.00 97.19 90 ASN A N 1
ATOM 738 C CA . ASN A 1 90 ? 1.649 -1.176 -8.492 1.00 97.19 90 ASN A CA 1
ATOM 739 C C . ASN A 1 90 ? 3.180 -1.257 -8.370 1.00 97.19 90 ASN A C 1
ATOM 741 O O . ASN A 1 90 ? 3.716 -1.428 -7.271 1.00 97.19 90 ASN A O 1
ATOM 745 N N . ILE A 1 91 ? 3.872 -1.159 -9.510 1.00 94.88 91 ILE A N 1
ATOM 746 C CA . ILE A 1 91 ? 5.338 -1.138 -9.561 1.00 94.88 91 ILE A CA 1
ATOM 747 C C . ILE A 1 91 ? 5.848 0.201 -9.051 1.00 94.88 91 ILE A C 1
ATOM 749 O O . ILE A 1 91 ? 5.689 1.227 -9.706 1.00 94.88 91 ILE A O 1
ATOM 753 N N . GLN A 1 92 ? 6.481 0.183 -7.891 1.00 93.62 92 GLN A N 1
ATOM 754 C CA . GLN A 1 92 ? 6.936 1.364 -7.174 1.00 93.62 92 GLN A CA 1
ATOM 755 C C . GLN A 1 92 ? 8.334 1.773 -7.647 1.00 93.62 92 GLN A C 1
ATOM 757 O O . GLN A 1 92 ? 9.285 0.993 -7.584 1.00 93.62 92 GLN A O 1
ATOM 762 N N . LEU A 1 93 ? 8.451 3.013 -8.126 1.00 89.75 93 LEU A N 1
ATOM 763 C CA . LEU A 1 93 ? 9.676 3.583 -8.697 1.00 89.75 93 LEU A CA 1
ATOM 764 C C . LEU A 1 93 ? 10.381 4.579 -7.759 1.00 89.75 93 LEU A C 1
ATOM 766 O O . LEU A 1 93 ? 11.267 5.320 -8.186 1.00 89.75 93 LEU A O 1
ATOM 770 N N . SER A 1 94 ? 9.994 4.633 -6.483 1.00 86.62 94 SER A N 1
ATOM 771 C CA . SER A 1 94 ? 10.664 5.465 -5.482 1.00 86.62 94 SER A CA 1
ATOM 772 C C . SER A 1 94 ? 12.084 4.980 -5.195 1.00 86.62 94 SER A C 1
ATOM 774 O O . SER A 1 94 ? 12.404 3.792 -5.322 1.00 86.62 94 SER A O 1
ATOM 776 N N . ALA A 1 95 ? 12.936 5.909 -4.751 1.00 82.56 95 ALA A N 1
ATOM 777 C CA . ALA A 1 95 ? 14.261 5.574 -4.246 1.00 82.56 95 ALA A CA 1
ATOM 778 C C . ALA A 1 95 ? 14.159 4.474 -3.178 1.00 82.56 95 ALA A C 1
ATOM 780 O O . ALA A 1 95 ? 13.253 4.498 -2.350 1.00 82.56 95 ALA A O 1
ATOM 781 N N . PHE A 1 96 ? 15.105 3.532 -3.192 1.00 86.25 96 PHE A N 1
ATOM 782 C CA . PHE A 1 96 ? 15.179 2.380 -2.279 1.00 86.25 96 PHE A CA 1
ATOM 783 C C . PHE A 1 96 ? 14.106 1.288 -2.460 1.00 86.25 96 PHE A C 1
ATOM 785 O O . PHE A 1 96 ? 14.130 0.297 -1.726 1.00 86.25 96 PHE A O 1
ATOM 792 N N . SER A 1 97 ? 13.223 1.395 -3.460 1.00 90.50 97 SER A N 1
ATOM 793 C CA . SER A 1 97 ? 12.399 0.259 -3.893 1.00 90.50 97 SER A CA 1
ATOM 794 C C . SER A 1 97 ? 13.284 -0.888 -4.393 1.00 90.50 97 SER A C 1
ATOM 796 O O . SER A 1 97 ? 14.216 -0.683 -5.171 1.00 90.50 97 SER A O 1
ATOM 798 N N . ARG A 1 98 ? 13.011 -2.113 -3.933 1.00 90.88 98 ARG A N 1
ATOM 799 C CA . ARG A 1 98 ? 13.766 -3.318 -4.302 1.00 90.88 98 ARG A CA 1
ATOM 800 C C . ARG A 1 98 ? 13.050 -4.082 -5.411 1.00 90.88 98 ARG A C 1
ATOM 802 O O . ARG A 1 98 ? 11.914 -4.528 -5.231 1.00 90.88 98 ARG A O 1
ATOM 809 N N . ARG A 1 99 ? 13.736 -4.289 -6.536 1.00 88.75 99 ARG A N 1
ATOM 810 C CA . ARG A 1 99 ? 13.225 -5.053 -7.691 1.00 88.75 99 ARG A CA 1
ATOM 811 C C . ARG A 1 99 ? 12.920 -6.512 -7.343 1.00 88.75 99 ARG A C 1
ATOM 813 O O . ARG A 1 99 ? 11.996 -7.093 -7.891 1.00 88.75 99 ARG A O 1
ATOM 820 N N . GLU A 1 100 ? 13.633 -7.088 -6.379 1.00 91.19 100 GLU A N 1
ATOM 821 C CA . GLU A 1 100 ? 13.449 -8.473 -5.933 1.00 91.19 100 GLU A CA 1
ATOM 822 C C . GLU A 1 100 ? 12.095 -8.679 -5.234 1.00 91.19 100 GLU A C 1
ATOM 824 O O . GLU A 1 100 ? 11.619 -9.805 -5.130 1.00 91.19 100 GLU A O 1
ATOM 829 N N . ARG A 1 101 ? 11.458 -7.595 -4.766 1.00 92.06 101 ARG A N 1
ATOM 830 C CA . ARG A 1 101 ? 10.126 -7.629 -4.144 1.00 92.06 101 ARG A CA 1
ATOM 831 C C . ARG A 1 101 ? 8.982 -7.565 -5.156 1.00 92.06 101 ARG A C 1
ATOM 833 O O . ARG A 1 101 ? 7.854 -7.873 -4.791 1.00 92.06 101 ARG A O 1
ATOM 840 N N . CYS A 1 102 ? 9.260 -7.176 -6.399 1.00 94.12 102 CYS A N 1
ATOM 841 C CA . CYS A 1 102 ? 8.333 -7.342 -7.512 1.00 94.12 102 CYS A CA 1
ATOM 842 C C . CYS A 1 102 ? 9.110 -7.535 -8.819 1.00 94.12 102 CYS A C 1
ATOM 844 O O . CYS A 1 102 ? 9.373 -6.566 -9.540 1.00 94.12 102 CYS A O 1
ATOM 846 N N . PRO A 1 103 ? 9.532 -8.773 -9.114 1.00 92.38 103 PRO A N 1
ATOM 847 C CA . PRO A 1 103 ? 10.291 -9.045 -10.317 1.00 92.38 103 PRO A CA 1
ATOM 848 C C . PRO A 1 103 ? 9.341 -9.067 -11.522 1.00 92.38 103 PRO A C 1
ATOM 850 O O . PRO A 1 103 ? 8.581 -10.013 -11.713 1.00 92.38 103 PRO A O 1
ATOM 853 N N . VAL A 1 104 ? 9.379 -8.002 -12.324 1.00 89.25 104 VAL A N 1
ATOM 854 C CA . VAL A 1 104 ? 8.554 -7.829 -13.528 1.00 89.25 104 VAL A CA 1
ATOM 855 C C . VAL A 1 104 ? 9.389 -7.434 -14.733 1.00 89.25 104 VAL A C 1
ATOM 857 O O . VAL A 1 104 ? 10.490 -6.897 -14.606 1.00 89.25 104 VAL A O 1
ATOM 860 N N . VAL A 1 105 ? 8.812 -7.638 -15.912 1.00 85.50 105 VAL A N 1
ATOM 861 C CA . VAL A 1 105 ? 9.318 -7.103 -17.177 1.00 85.50 105 VAL A CA 1
ATOM 862 C C . VAL A 1 105 ? 8.416 -5.980 -17.678 1.00 85.50 105 VAL A C 1
ATOM 864 O O . VAL A 1 105 ? 7.197 -6.015 -17.525 1.00 85.50 105 VAL A O 1
ATOM 867 N N . TRP A 1 106 ? 9.007 -4.979 -18.316 1.00 77.44 106 TRP A N 1
ATOM 868 C CA . TRP A 1 106 ? 8.289 -3.913 -19.013 1.00 77.44 106 TRP A CA 1
ATOM 869 C C . TRP A 1 106 ? 8.515 -4.019 -20.522 1.00 77.44 106 TRP A C 1
ATOM 871 O O . TRP A 1 106 ? 9.634 -4.233 -20.985 1.00 77.44 106 TRP A O 1
ATOM 881 N N . LYS A 1 107 ? 7.451 -3.875 -21.312 1.00 69.00 107 LYS A N 1
ATOM 882 C CA . LYS A 1 107 ? 7.558 -3.792 -22.772 1.00 69.00 107 LYS A CA 1
ATOM 883 C C . LYS A 1 107 ? 7.491 -2.323 -23.171 1.00 69.00 107 LYS A C 1
ATOM 885 O O . LYS A 1 107 ? 6.406 -1.786 -23.356 1.00 69.00 107 LYS A O 1
ATOM 890 N N . PHE A 1 108 ? 8.644 -1.671 -23.286 1.00 61.19 108 PHE A N 1
ATOM 891 C CA . PHE A 1 108 ? 8.722 -0.391 -23.984 1.00 61.19 108 PHE A CA 1
ATOM 892 C C . PHE A 1 108 ? 8.930 -0.677 -25.467 1.00 61.19 108 PHE A C 1
ATOM 894 O O . PHE A 1 108 ? 9.973 -1.191 -25.855 1.00 61.19 108 PHE A O 1
ATOM 901 N N . SER A 1 109 ? 7.936 -0.355 -26.293 1.00 52.75 109 SER A N 1
ATOM 902 C CA . SER A 1 109 ? 8.118 -0.271 -27.740 1.00 52.75 109 SER A CA 1
ATOM 903 C C . SER A 1 109 ? 8.17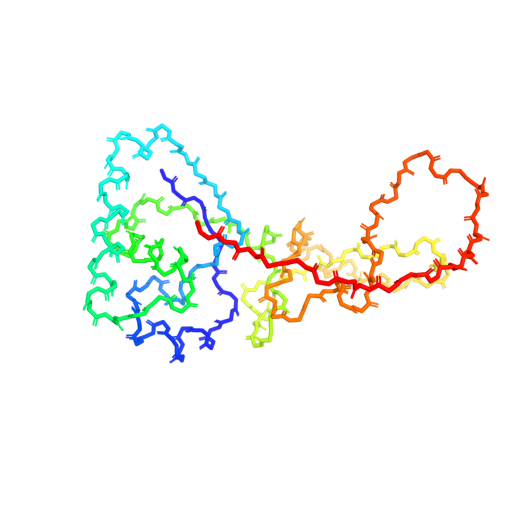9 1.209 -28.107 1.00 52.75 109 SER A C 1
ATOM 905 O O . SER A 1 109 ? 7.136 1.851 -28.231 1.00 52.75 109 SER A O 1
ATOM 907 N N . PRO A 1 110 ? 9.373 1.818 -28.184 1.00 53.91 110 PRO A N 1
ATOM 908 C CA . PRO A 1 110 ? 9.483 3.144 -28.754 1.00 53.91 110 PRO A CA 1
ATOM 909 C C . PRO A 1 110 ? 9.262 3.017 -30.263 1.00 53.91 110 PRO A C 1
ATOM 911 O O . PRO A 1 110 ? 10.082 2.434 -30.970 1.00 53.91 110 PRO A O 1
ATOM 914 N N . SER A 1 111 ? 8.168 3.598 -30.754 1.00 50.06 111 SER A N 1
ATOM 915 C CA . SER A 1 111 ? 7.731 3.561 -32.159 1.00 50.06 111 SER A CA 1
ATOM 916 C C . SER A 1 111 ? 8.794 4.020 -33.176 1.00 50.06 111 SER A C 1
ATOM 918 O O . SER A 1 111 ? 8.645 3.769 -34.365 1.00 50.06 111 SER A O 1
ATOM 920 N N . ASN A 1 112 ? 9.883 4.654 -32.718 1.00 47.59 112 ASN A N 1
ATOM 921 C CA . ASN A 1 112 ? 10.950 5.217 -33.550 1.00 47.59 112 ASN A CA 1
ATOM 922 C C . ASN A 1 112 ? 12.259 4.398 -33.577 1.00 47.59 112 ASN A C 1
ATOM 924 O O . ASN A 1 112 ? 13.196 4.794 -34.265 1.00 47.59 112 ASN A O 1
ATOM 928 N N . TYR A 1 113 ? 12.350 3.263 -32.873 1.00 51.00 113 TYR A N 1
ATOM 929 C CA . TYR A 1 113 ? 13.509 2.357 -32.948 1.00 51.00 113 TYR A CA 1
ATOM 930 C C . TYR A 1 113 ? 13.101 1.017 -33.566 1.00 51.00 113 TYR A C 1
ATOM 932 O O . TYR A 1 113 ? 13.183 -0.031 -32.936 1.00 51.00 113 TYR A O 1
ATOM 940 N N . ILE A 1 114 ? 12.680 1.051 -34.831 1.00 47.91 114 ILE A N 1
ATOM 941 C CA . ILE A 1 114 ? 12.291 -0.142 -35.603 1.00 47.91 114 ILE A CA 1
ATOM 942 C C . ILE A 1 114 ? 13.466 -1.130 -35.805 1.00 47.91 114 ILE A C 1
ATOM 944 O O . ILE A 1 114 ? 13.234 -2.289 -36.117 1.00 47.91 114 ILE A O 1
ATOM 948 N N . ASN A 1 115 ? 14.720 -0.740 -35.534 1.00 46.97 115 ASN A N 1
ATOM 949 C CA . ASN A 1 115 ? 15.899 -1.561 -35.863 1.00 46.97 115 ASN A CA 1
ATOM 950 C C . ASN A 1 115 ? 16.806 -1.940 -34.676 1.00 46.97 115 ASN A C 1
ATOM 952 O O . ASN A 1 115 ? 17.983 -2.242 -34.874 1.00 46.97 115 ASN A O 1
ATOM 956 N N . ARG A 1 116 ? 16.302 -1.944 -33.437 1.00 44.97 116 ARG A N 1
ATOM 957 C CA . ARG A 1 116 ? 16.967 -2.676 -32.345 1.00 44.97 116 ARG A CA 1
ATOM 958 C C . ARG A 1 116 ? 15.957 -3.521 -31.598 1.00 44.97 116 ARG A C 1
ATOM 960 O O . ARG A 1 116 ? 15.412 -3.118 -30.576 1.00 44.97 116 ARG A O 1
ATOM 967 N N . GLU A 1 117 ? 15.795 -4.735 -32.096 1.00 48.16 117 GLU A N 1
ATOM 968 C CA . GLU A 1 117 ? 15.383 -5.891 -31.315 1.00 48.16 117 GLU A CA 1
ATOM 969 C C . GLU A 1 117 ? 16.383 -6.128 -30.164 1.00 48.16 117 GLU A C 1
ATOM 971 O O . GLU A 1 117 ? 17.181 -7.057 -30.171 1.00 48.16 117 GLU A O 1
ATOM 976 N N . GLN A 1 11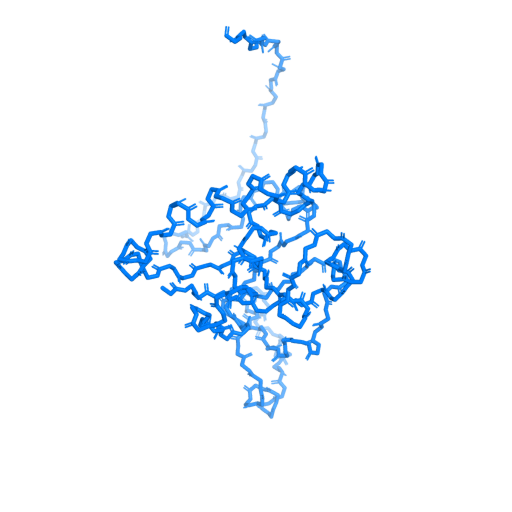8 ? 16.367 -5.282 -29.133 1.00 50.47 118 GLN A N 1
ATOM 977 C CA . GLN A 1 118 ? 16.714 -5.737 -27.788 1.00 50.47 118 GLN A CA 1
ATOM 978 C C . GLN A 1 118 ? 15.468 -6.408 -27.216 1.00 50.47 118 GLN A C 1
ATOM 980 O O . GLN A 1 118 ? 14.861 -5.943 -26.252 1.00 50.47 118 GLN A O 1
ATOM 985 N N . PHE A 1 119 ? 15.047 -7.494 -27.865 1.00 58.12 119 PHE A N 1
ATOM 986 C CA . PHE A 1 119 ? 14.100 -8.396 -27.249 1.00 58.12 119 PHE A CA 1
ATOM 987 C C . PHE A 1 119 ? 14.785 -8.964 -26.011 1.00 58.12 119 PHE A C 1
ATOM 989 O O . PHE A 1 119 ? 15.873 -9.538 -26.089 1.00 58.12 119 PHE A O 1
ATOM 996 N N . LEU A 1 120 ? 14.171 -8.754 -24.844 1.00 60.62 120 LEU A N 1
ATOM 997 C CA . LEU A 1 120 ? 14.476 -9.598 -23.697 1.00 60.62 120 LEU A CA 1
ATOM 998 C C . LEU A 1 120 ? 14.341 -11.043 -24.191 1.00 60.62 120 LEU A C 1
ATOM 1000 O O . LEU A 1 120 ? 13.319 -11.337 -24.815 1.00 60.62 120 LEU A O 1
ATOM 1004 N N . PRO A 1 121 ? 15.346 -11.910 -23.982 1.00 64.62 121 PRO A N 1
ATOM 1005 C CA . PRO A 1 121 ? 15.285 -13.268 -24.498 1.00 64.62 121 PRO A CA 1
ATOM 1006 C C . PRO A 1 121 ? 13.994 -13.942 -24.017 1.00 64.62 121 PRO A C 1
ATOM 1008 O O . PRO A 1 121 ? 13.534 -13.682 -22.900 1.00 64.62 121 PRO A O 1
ATOM 1011 N N . ASP A 1 122 ? 13.380 -14.760 -24.876 1.00 64.69 122 ASP A N 1
ATOM 1012 C CA . ASP A 1 122 ? 12.025 -15.297 -24.663 1.00 64.69 122 ASP A CA 1
ATOM 1013 C C . ASP A 1 122 ? 11.866 -15.976 -23.299 1.00 64.69 122 ASP A C 1
ATOM 1015 O O . ASP A 1 122 ? 10.829 -15.851 -22.650 1.00 64.69 122 ASP A O 1
ATOM 1019 N N . ASN A 1 123 ? 12.938 -16.603 -22.807 1.00 69.62 123 ASN A N 1
ATOM 1020 C CA . ASN A 1 123 ? 12.996 -17.212 -21.483 1.00 69.62 123 ASN A CA 1
ATOM 1021 C C . ASN A 1 123 ? 12.715 -16.224 -20.331 1.00 69.62 123 ASN A C 1
ATOM 1023 O O . ASN A 1 123 ? 12.123 -16.616 -19.328 1.00 69.62 123 ASN A O 1
ATOM 1027 N N . ILE A 1 124 ? 13.104 -14.952 -20.443 1.00 67.75 124 ILE A N 1
ATOM 1028 C CA . ILE A 1 124 ? 12.837 -13.908 -19.443 1.00 67.75 124 ILE A CA 1
ATOM 1029 C C . ILE A 1 124 ? 11.384 -13.436 -19.542 1.00 67.75 124 ILE A C 1
ATOM 1031 O O . ILE A 1 124 ? 10.726 -13.262 -18.516 1.00 67.75 124 ILE A O 1
ATOM 1035 N N . LEU A 1 125 ? 10.863 -13.278 -20.763 1.00 66.88 125 LEU A N 1
ATOM 1036 C CA . LEU A 1 125 ? 9.469 -12.889 -21.008 1.00 66.88 125 LEU A CA 1
ATOM 1037 C C . LEU A 1 125 ? 8.469 -13.942 -20.514 1.00 66.88 125 LEU A C 1
ATOM 1039 O O . LEU A 1 125 ? 7.378 -13.579 -20.082 1.00 66.88 125 LEU A O 1
ATOM 1043 N N . THR A 1 126 ? 8.833 -15.227 -20.547 1.00 72.25 126 THR A N 1
ATOM 1044 C CA . THR A 1 126 ? 8.005 -16.311 -19.999 1.00 72.25 126 THR A CA 1
ATOM 1045 C C . THR A 1 126 ? 8.143 -16.478 -18.487 1.00 72.25 126 THR A C 1
ATOM 1047 O O . THR A 1 126 ? 7.258 -17.057 -17.864 1.00 72.25 126 THR A O 1
ATOM 1050 N N . SER A 1 127 ? 9.239 -16.000 -17.887 1.00 81.94 127 SER A N 1
ATOM 1051 C CA . SER A 1 127 ? 9.548 -16.244 -16.468 1.00 81.94 127 SER A CA 1
ATOM 1052 C C . SER A 1 127 ? 9.016 -15.173 -15.516 1.00 81.94 127 SER A C 1
ATOM 1054 O O . SER A 1 127 ? 8.880 -15.444 -14.324 1.00 81.94 127 SER A O 1
ATOM 1056 N N . TYR A 1 128 ? 8.715 -13.967 -16.008 1.00 84.25 128 TYR A N 1
ATOM 1057 C CA . TYR A 1 128 ? 8.287 -12.846 -15.171 1.00 84.25 128 TYR A CA 1
ATOM 1058 C C . TYR A 1 128 ? 6.992 -12.203 -15.679 1.00 84.25 128 TYR A C 1
ATOM 1060 O O . TYR A 1 128 ? 6.809 -12.058 -16.890 1.00 84.25 128 TYR A O 1
ATOM 1068 N N . PRO A 1 129 ? 6.098 -11.760 -14.775 1.00 89.31 129 PRO A N 1
ATOM 1069 C CA . PRO A 1 129 ? 4.903 -11.035 -15.171 1.00 89.31 129 PRO A CA 1
ATOM 1070 C C . PRO A 1 129 ? 5.249 -9.689 -15.817 1.00 89.31 129 PRO A C 1
ATOM 1072 O O . PRO A 1 129 ? 6.230 -9.029 -15.466 1.00 89.31 129 PRO A O 1
ATOM 1075 N N . ILE A 1 130 ? 4.407 -9.264 -16.760 1.00 87.25 130 ILE A N 1
ATOM 1076 C CA . ILE A 1 130 ? 4.516 -7.944 -17.384 1.00 87.25 130 ILE A CA 1
ATOM 1077 C C . ILE A 1 130 ? 3.944 -6.898 -16.425 1.00 87.25 130 ILE A C 1
ATOM 1079 O O . ILE A 1 130 ? 2.828 -7.061 -15.927 1.00 87.25 130 ILE A O 1
ATOM 1083 N N . ALA A 1 131 ? 4.686 -5.814 -16.199 1.00 91.12 131 ALA A N 1
ATOM 1084 C CA . ALA A 1 131 ? 4.223 -4.656 -15.443 1.00 91.12 131 ALA A CA 1
ATOM 1085 C C . ALA A 1 131 ? 2.933 -4.084 -16.057 1.00 91.12 131 ALA A C 1
ATOM 1087 O O . ALA A 1 131 ? 2.882 -3.797 -17.253 1.00 91.12 131 ALA A O 1
ATOM 1088 N N . LYS A 1 132 ? 1.896 -3.901 -15.233 1.00 92.50 132 LYS A N 1
ATOM 1089 C CA . LYS A 1 132 ? 0.580 -3.384 -15.647 1.00 92.50 132 LYS A CA 1
ATOM 1090 C C . LYS A 1 132 ? 0.389 -1.922 -15.266 1.00 92.50 132 LYS A C 1
ATOM 1092 O O . LYS A 1 132 ? -0.273 -1.189 -15.992 1.00 92.50 132 LYS A O 1
ATOM 1097 N N . LEU A 1 133 ? 0.972 -1.496 -14.145 1.00 93.00 133 LEU A N 1
ATOM 1098 C CA . LEU A 1 133 ? 0.927 -0.111 -13.684 1.00 93.00 133 LEU A CA 1
ATOM 1099 C C . LEU A 1 133 ? 2.262 0.274 -13.046 1.00 93.00 133 LEU A C 1
ATOM 1101 O O . LEU A 1 133 ? 2.724 -0.370 -12.103 1.00 93.00 133 LEU A O 1
ATOM 1105 N N . LEU A 1 134 ? 2.860 1.344 -13.571 1.00 91.25 134 LEU A N 1
ATOM 1106 C CA . LEU A 1 134 ? 4.053 1.975 -13.016 1.00 91.25 134 LEU A CA 1
ATOM 1107 C C . LEU A 1 134 ? 3.628 3.138 -12.122 1.00 91.25 134 LEU A C 1
ATOM 1109 O O . LEU A 1 134 ? 2.951 4.062 -12.568 1.00 91.25 134 LEU A O 1
ATOM 1113 N N . HIS A 1 135 ? 4.038 3.097 -10.864 1.00 92.31 135 HIS A N 1
ATOM 1114 C CA . HIS A 1 135 ? 3.738 4.107 -9.869 1.00 92.31 135 HIS A CA 1
ATOM 1115 C C . HIS A 1 135 ? 5.000 4.911 -9.551 1.00 92.31 135 HIS A C 1
ATOM 1117 O O . HIS A 1 135 ? 5.915 4.459 -8.861 1.00 92.31 135 HIS A O 1
ATOM 1123 N N . PHE A 1 136 ? 5.027 6.156 -10.027 1.00 90.31 136 PHE A N 1
ATOM 1124 C CA . PHE A 1 136 ? 6.066 7.130 -9.699 1.00 90.31 136 PHE A CA 1
ATOM 1125 C C . PHE A 1 136 ? 5.854 7.704 -8.287 1.00 90.31 136 PHE A C 1
ATOM 1127 O O . PHE A 1 136 ? 5.513 8.875 -8.101 1.00 90.31 136 PHE A O 1
ATOM 1134 N N . ASN A 1 137 ? 6.072 6.873 -7.265 1.00 87.75 137 ASN A N 1
ATOM 1135 C CA . ASN A 1 137 ? 5.944 7.216 -5.843 1.00 87.75 137 ASN A CA 1
ATOM 1136 C C . ASN A 1 137 ? 7.162 7.966 -5.264 1.00 87.75 137 ASN A C 1
ATOM 1138 O O . ASN A 1 137 ? 7.404 7.930 -4.062 1.00 87.75 137 ASN A O 1
ATOM 1142 N N . ALA A 1 138 ? 7.931 8.661 -6.106 1.00 82.06 138 ALA A N 1
ATOM 1143 C CA . ALA A 1 138 ? 9.006 9.558 -5.684 1.00 82.06 138 ALA A CA 1
ATOM 1144 C C . ALA A 1 138 ? 8.479 10.979 -5.403 1.00 82.06 138 ALA A C 1
ATOM 1146 O O . ALA A 1 138 ? 7.417 11.364 -5.899 1.00 82.06 138 ALA A O 1
ATOM 1147 N N . HIS A 1 139 ? 9.235 11.771 -4.635 1.00 77.50 139 HIS A N 1
ATOM 1148 C CA . HIS A 1 139 ? 8.952 13.201 -4.444 1.00 77.50 139 HIS A CA 1
ATOM 1149 C C . HIS A 1 139 ? 9.110 13.990 -5.744 1.00 77.50 139 HIS A C 1
ATOM 1151 O O . HIS A 1 139 ? 8.296 14.856 -6.052 1.00 77.50 139 HIS A O 1
ATOM 1157 N N . VAL A 1 140 ? 10.145 13.663 -6.518 1.00 79.44 140 VAL A N 1
ATOM 1158 C CA . VAL A 1 140 ? 10.365 14.263 -7.829 1.00 79.44 140 VAL A CA 1
ATOM 1159 C C . VAL A 1 140 ? 9.569 13.470 -8.851 1.00 79.44 140 VAL A C 1
ATOM 1161 O O . VAL A 1 140 ? 9.845 12.296 -9.102 1.00 79.44 140 VAL A O 1
ATOM 1164 N N . LYS A 1 141 ? 8.543 14.111 -9.396 1.00 80.56 141 LYS A N 1
ATOM 1165 C CA . LYS A 1 141 ? 7.666 13.531 -10.403 1.00 80.56 141 LYS A CA 1
ATOM 1166 C C . LYS A 1 141 ? 8.219 13.725 -11.825 1.00 80.56 141 LYS A C 1
ATOM 1168 O O . LYS A 1 141 ? 8.910 14.718 -12.067 1.00 80.56 141 LYS A O 1
ATOM 1173 N N . PRO A 1 142 ? 7.951 12.804 -12.769 1.00 76.38 142 PRO A N 1
ATOM 1174 C CA . PRO A 1 142 ? 8.429 12.923 -14.149 1.00 76.38 142 PRO A CA 1
ATOM 1175 C C . PRO A 1 142 ? 8.043 14.244 -14.824 1.00 76.38 142 PRO A C 1
ATOM 1177 O O . PRO A 1 142 ? 8.812 14.770 -15.622 1.00 76.38 142 PRO A O 1
ATOM 1180 N N . GLU A 1 143 ? 6.900 14.821 -14.461 1.00 75.31 143 GLU A N 1
ATOM 1181 C CA . GLU A 1 143 ? 6.363 16.060 -15.026 1.00 75.31 143 GLU A CA 1
ATOM 1182 C C . GLU A 1 143 ? 7.267 17.275 -14.761 1.00 75.31 143 GLU A C 1
ATOM 1184 O O . GLU A 1 143 ? 7.227 18.240 -15.519 1.00 75.31 143 GLU A O 1
ATOM 1189 N N . TYR A 1 144 ? 8.138 17.229 -13.739 1.00 75.44 144 TYR A N 1
ATOM 1190 C CA . TYR A 1 144 ? 9.146 18.278 -13.526 1.00 75.44 144 TYR A CA 1
ATOM 1191 C C . TYR A 1 144 ? 10.182 18.338 -14.651 1.00 75.44 144 TYR A C 1
ATOM 1193 O O . TYR A 1 144 ? 10.708 19.409 -14.945 1.00 75.44 144 TYR A O 1
ATOM 1201 N N . PHE A 1 145 ? 10.485 17.196 -15.268 1.00 70.69 145 PHE A N 1
ATOM 1202 C CA . PHE A 1 145 ? 11.455 17.089 -16.359 1.00 70.69 145 PHE A CA 1
ATOM 1203 C C . PHE A 1 145 ? 10.772 17.013 -17.730 1.00 70.69 145 PHE A C 1
ATOM 1205 O O . PHE A 1 145 ? 11.380 17.359 -18.740 1.00 70.69 145 PHE A O 1
ATOM 1212 N N . PHE A 1 146 ? 9.500 16.609 -17.753 1.00 65.50 146 PHE A N 1
ATOM 1213 C CA . PHE A 1 146 ? 8.656 16.502 -18.938 1.00 65.50 146 PHE A CA 1
ATOM 1214 C C . PHE A 1 146 ? 7.360 17.301 -18.707 1.00 65.50 146 PHE A C 1
ATOM 1216 O O . PHE A 1 146 ? 6.331 16.718 -18.375 1.00 65.50 146 PHE A O 1
ATOM 1223 N N . PRO A 1 147 ? 7.386 18.641 -18.852 1.00 53.81 147 PRO A N 1
ATOM 1224 C CA . PRO A 1 147 ? 6.249 19.514 -18.525 1.00 53.81 147 PRO A CA 1
ATOM 1225 C C . PRO A 1 147 ? 5.027 19.299 -19.430 1.00 53.81 147 PRO A C 1
ATOM 1227 O O . PRO A 1 147 ? 3.942 19.810 -19.159 1.00 53.81 147 PRO A O 1
ATOM 1230 N N . THR A 1 148 ? 5.187 18.548 -20.518 1.00 56.22 148 THR A N 1
ATOM 1231 C CA . THR A 1 148 ? 4.079 18.027 -21.313 1.00 56.22 148 THR A CA 1
ATOM 1232 C C . THR A 1 148 ? 3.675 16.680 -20.714 1.00 56.22 148 THR A C 1
ATOM 1234 O O . THR A 1 148 ? 4.548 15.817 -20.597 1.00 56.22 148 THR A O 1
ATOM 1237 N N . PRO A 1 149 ? 2.394 16.451 -20.351 1.00 48.44 149 PRO A N 1
ATOM 1238 C CA . PRO A 1 149 ? 1.957 15.128 -19.926 1.00 48.44 149 PRO A CA 1
ATOM 1239 C C . PRO A 1 149 ? 2.423 14.116 -20.969 1.00 48.44 149 PRO A C 1
ATOM 1241 O O . PRO A 1 149 ? 2.306 14.396 -22.165 1.00 48.44 149 PRO A O 1
ATOM 1244 N N . LEU A 1 150 ? 2.941 12.965 -20.536 1.00 48.00 150 LEU A N 1
ATOM 1245 C CA . LEU A 1 150 ? 3.109 11.808 -21.411 1.00 48.00 150 LEU A CA 1
ATOM 1246 C C . LEU A 1 150 ? 1.724 11.499 -21.997 1.00 48.00 150 LEU A C 1
ATOM 1248 O O . LEU A 1 150 ? 0.923 10.799 -21.381 1.00 48.00 150 LEU A O 1
ATOM 1252 N N . ARG A 1 151 ? 1.390 12.100 -23.147 1.00 45.09 151 ARG A N 1
ATOM 1253 C CA . ARG A 1 151 ? 0.168 11.781 -23.875 1.00 45.09 151 ARG A CA 1
ATOM 1254 C C . ARG A 1 151 ? 0.306 10.319 -24.248 1.00 45.09 151 ARG A C 1
ATOM 1256 O O . ARG A 1 151 ? 1.234 9.945 -24.964 1.00 45.09 151 ARG A O 1
ATOM 1263 N N . PHE A 1 152 ? -0.623 9.501 -23.771 1.00 46.66 152 PHE A N 1
ATOM 1264 C CA . PHE A 1 152 ? -0.893 8.245 -24.446 1.00 46.66 152 PHE A CA 1
ATOM 1265 C C . PHE A 1 152 ? -1.196 8.603 -25.907 1.00 46.66 152 PHE A C 1
ATOM 1267 O O . PHE A 1 152 ? -2.031 9.487 -26.123 1.00 46.66 152 PHE A O 1
ATOM 1274 N N . PRO A 1 153 ? -0.489 8.025 -26.891 1.00 41.31 153 PRO A N 1
ATOM 1275 C CA . PRO A 1 153 ? -0.727 8.353 -28.288 1.00 41.31 153 PRO A CA 1
ATOM 1276 C C . PRO A 1 153 ? -2.205 8.113 -28.605 1.00 41.31 153 PRO A C 1
ATOM 1278 O O . PRO A 1 153 ? -2.719 7.010 -28.408 1.00 41.31 153 PRO A O 1
ATOM 1281 N N . SER A 1 154 ? -2.898 9.170 -29.034 1.00 41.53 154 SER A N 1
ATOM 1282 C CA . SER A 1 154 ? -4.265 9.055 -29.528 1.00 41.53 154 SER A CA 1
ATOM 1283 C C . SER A 1 154 ? -4.230 8.376 -30.893 1.00 41.53 154 SER A C 1
ATOM 1285 O O . SER A 1 154 ? -3.356 8.660 -31.711 1.00 41.53 154 SER A O 1
ATOM 1287 N N . THR A 1 155 ? -5.220 7.535 -31.188 1.00 46.00 155 THR A N 1
ATOM 1288 C CA . THR A 1 155 ? -5.415 6.948 -32.525 1.00 46.00 155 THR A CA 1
ATOM 1289 C C . THR A 1 155 ? -5.682 7.997 -33.611 1.00 46.00 155 THR A C 1
ATOM 1291 O O . THR A 1 155 ? -5.703 7.660 -34.791 1.00 46.00 155 THR A O 1
ATOM 1294 N N . THR A 1 156 ? -5.882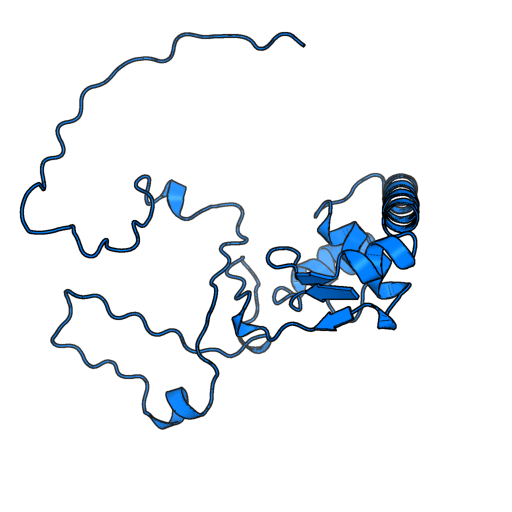 9.261 -33.227 1.00 44.34 156 THR A N 1
ATOM 1295 C CA . THR A 1 156 ? -6.171 10.394 -34.113 1.00 44.34 156 THR A CA 1
ATOM 1296 C C . THR A 1 156 ? -5.001 11.347 -34.333 1.00 44.34 156 THR A C 1
ATOM 1298 O O . THR A 1 156 ? -5.174 12.296 -35.092 1.00 44.34 156 THR A O 1
ATOM 1301 N N . ASP A 1 157 ? -3.839 11.144 -33.699 1.00 46.47 157 ASP A N 1
ATOM 1302 C CA . ASP A 1 157 ? -2.672 12.018 -33.906 1.00 46.47 157 ASP A CA 1
ATOM 1303 C C . ASP A 1 157 ? -1.986 11.652 -35.235 1.00 46.47 157 ASP A C 1
ATOM 1305 O O . ASP A 1 157 ? -0.902 11.072 -35.303 1.00 46.47 157 ASP A O 1
ATOM 1309 N N . GLY A 1 158 ? -2.701 11.948 -36.321 1.00 39.88 158 GLY A N 1
ATOM 1310 C CA . GLY A 1 158 ? -2.189 11.987 -37.674 1.00 39.88 158 GLY A CA 1
ATOM 1311 C C . GLY A 1 158 ? -1.245 13.172 -37.850 1.00 39.88 158 GLY A C 1
ATOM 1312 O O . GLY A 1 158 ? -1.442 14.240 -37.281 1.00 39.88 158 GLY A O 1
ATOM 1313 N N . MET A 1 159 ? -0.204 12.915 -38.636 1.00 40.38 159 MET A N 1
ATOM 1314 C CA . MET A 1 159 ? 0.738 13.840 -39.266 1.00 40.38 159 MET A CA 1
ATOM 1315 C C . MET A 1 159 ? 0.292 15.313 -39.245 1.00 40.38 159 MET A C 1
ATOM 1317 O O . MET A 1 159 ? -0.752 15.632 -39.806 1.00 40.38 159 MET A O 1
ATOM 1321 N N . ASN A 1 160 ? 1.161 16.176 -38.703 1.00 35.19 160 ASN A N 1
ATOM 1322 C CA . ASN A 1 160 ? 1.153 17.651 -38.732 1.00 35.19 160 ASN A CA 1
ATOM 1323 C C . ASN A 1 160 ? 0.794 18.303 -37.390 1.00 35.19 160 ASN A C 1
ATOM 1325 O O . ASN A 1 160 ? -0.367 18.536 -37.095 1.00 35.19 160 ASN A O 1
ATOM 1329 N N . GLU A 1 161 ? 1.823 18.631 -36.604 1.00 34.56 161 GLU A N 1
ATOM 1330 C CA . GLU A 1 161 ? 2.105 20.000 -36.122 1.00 34.56 161 GLU A CA 1
ATOM 1331 C C . GLU A 1 161 ? 3.135 19.954 -34.983 1.00 34.56 161 GLU A C 1
ATOM 1333 O O . GLU A 1 161 ? 2.847 20.102 -33.797 1.00 34.56 161 GLU A O 1
ATOM 1338 N N . PHE A 1 162 ? 4.400 19.767 -35.366 1.00 40.41 162 PHE A N 1
ATOM 1339 C CA . PHE A 1 162 ? 5.523 20.247 -34.570 1.00 40.41 162 PHE A CA 1
ATOM 1340 C C . PHE A 1 162 ? 5.678 21.744 -34.836 1.00 40.41 162 PHE A C 1
ATOM 1342 O O . PHE A 1 162 ? 6.435 22.127 -35.719 1.00 40.41 162 PHE A O 1
ATOM 1349 N N . HIS A 1 163 ? 5.000 22.597 -34.072 1.00 30.97 163 HIS A N 1
ATOM 1350 C CA . HIS A 1 163 ? 5.429 23.987 -33.928 1.00 30.97 163 HIS A CA 1
ATOM 1351 C C . HIS A 1 163 ? 5.209 24.475 -32.496 1.00 30.97 163 HIS A C 1
ATOM 1353 O O . HIS A 1 163 ? 4.135 24.916 -32.101 1.00 30.97 163 HIS A O 1
ATOM 1359 N N . SER A 1 164 ? 6.291 24.423 -31.719 1.00 35.59 164 SER A N 1
ATOM 1360 C CA . SER A 1 164 ? 6.458 25.250 -30.530 1.00 35.59 164 SER A CA 1
ATOM 1361 C C . SER A 1 164 ? 6.643 26.701 -30.965 1.00 35.59 164 SER A C 1
ATOM 1363 O O . SER A 1 164 ? 7.692 27.060 -31.497 1.00 35.59 164 SER A O 1
ATOM 1365 N N . THR A 1 165 ? 5.666 27.554 -30.681 1.00 31.25 165 THR A N 1
ATOM 1366 C CA . THR A 1 165 ? 5.872 29.005 -30.611 1.00 31.25 165 THR A CA 1
ATOM 1367 C C . THR A 1 165 ? 5.515 29.466 -29.209 1.00 31.25 165 THR A C 1
ATOM 1369 O O . THR A 1 165 ? 4.352 29.465 -28.813 1.00 31.25 165 THR A O 1
ATOM 1372 N N . GLY A 1 166 ? 6.539 29.800 -28.427 1.00 38.47 166 GLY A N 1
ATOM 1373 C CA . GLY A 1 166 ? 6.365 30.369 -27.100 1.00 38.47 166 GLY A CA 1
ATOM 1374 C C . GLY A 1 166 ? 5.969 31.841 -27.156 1.00 38.47 166 GLY A C 1
ATOM 1375 O O . GLY A 1 166 ? 6.458 32.573 -28.007 1.00 38.47 166 GLY A O 1
ATOM 1376 N N . THR A 1 167 ? 5.178 32.283 -26.174 1.00 29.16 167 THR A N 1
ATOM 1377 C CA . THR A 1 167 ? 5.111 33.692 -25.755 1.00 29.16 167 THR A CA 1
ATOM 1378 C C . THR A 1 167 ? 4.648 33.821 -24.292 1.00 29.16 167 THR A C 1
ATOM 1380 O O . THR A 1 167 ? 3.518 33.514 -23.936 1.00 29.16 167 THR A O 1
ATOM 1383 N N . ARG A 1 168 ? 5.617 34.250 -23.474 1.00 34.75 168 ARG A N 1
ATOM 1384 C CA . ARG A 1 168 ? 5.661 34.962 -22.175 1.00 34.75 168 ARG A CA 1
ATOM 1385 C C . ARG A 1 168 ? 4.365 35.613 -21.636 1.00 34.75 168 ARG A C 1
ATOM 1387 O O . ARG A 1 168 ? 3.786 36.383 -22.379 1.00 34.75 168 ARG A O 1
ATOM 1394 N N . TYR A 1 169 ? 4.074 35.493 -20.323 1.00 29.52 169 TYR A N 1
ATOM 1395 C CA . TYR A 1 169 ? 3.469 36.556 -19.472 1.00 29.52 169 TYR A CA 1
ATOM 1396 C C . TYR A 1 169 ? 3.787 36.377 -17.957 1.00 29.52 169 TYR A C 1
ATOM 1398 O O . TYR A 1 169 ? 4.061 35.256 -17.530 1.00 29.52 169 TYR A O 1
ATOM 1406 N N . PRO A 1 170 ? 3.807 37.469 -17.153 1.00 35.09 170 PRO A N 1
ATOM 1407 C CA . PRO A 1 170 ? 4.280 37.510 -15.764 1.00 35.09 170 PRO A CA 1
ATOM 1408 C C . PRO A 1 170 ? 3.173 37.190 -14.744 1.00 35.09 170 PRO A C 1
ATOM 1410 O O . PRO A 1 170 ? 2.013 37.543 -14.939 1.00 35.09 170 PRO A O 1
ATOM 1413 N N . THR A 1 171 ? 3.528 36.580 -13.612 1.00 33.41 171 THR A N 1
ATOM 1414 C CA . THR A 1 171 ? 2.588 36.308 -12.514 1.00 33.41 171 THR A CA 1
ATOM 1415 C C . THR A 1 171 ? 2.514 37.487 -11.543 1.00 33.41 171 THR A C 1
ATOM 1417 O O . THR A 1 171 ? 3.426 37.701 -10.744 1.00 33.41 171 THR A O 1
ATOM 1420 N N . SER A 1 172 ? 1.409 38.233 -11.587 1.00 33.72 172 SER A N 1
ATOM 1421 C CA . SER A 1 172 ? 0.962 39.116 -10.508 1.00 33.72 172 SER A CA 1
ATOM 1422 C C . SER A 1 172 ? 0.236 38.321 -9.417 1.00 33.72 172 SER A C 1
ATOM 1424 O O . SER A 1 172 ? -0.493 37.374 -9.700 1.00 33.72 172 SER A O 1
ATOM 1426 N N . HIS A 1 173 ? 0.433 38.742 -8.170 1.00 36.16 173 HIS A N 1
ATOM 1427 C CA . HIS A 1 173 ? -0.150 38.203 -6.943 1.00 36.16 173 HIS A CA 1
ATOM 1428 C C . HIS A 1 173 ? -1.667 37.968 -6.971 1.00 36.16 173 HIS A C 1
ATOM 1430 O O . HIS A 1 173 ? -2.426 38.842 -7.382 1.00 36.16 173 HIS A O 1
ATOM 1436 N N . THR A 1 174 ? -2.126 36.892 -6.319 1.00 33.44 174 THR A N 1
ATOM 1437 C CA . THR A 1 174 ? -3.367 36.945 -5.530 1.00 33.44 174 THR A CA 1
ATOM 1438 C C . THR A 1 174 ? -3.286 36.027 -4.307 1.00 33.44 174 THR A C 1
ATOM 1440 O O . THR A 1 174 ? -2.859 34.878 -4.370 1.00 33.44 174 THR A O 1
ATOM 1443 N N . ARG A 1 175 ? -3.658 36.621 -3.173 1.00 29.64 175 ARG A N 1
ATOM 1444 C CA . ARG A 1 175 ? -3.707 36.117 -1.800 1.00 29.64 175 ARG A CA 1
ATOM 1445 C C . ARG A 1 175 ? -4.992 35.302 -1.602 1.00 29.64 175 ARG A C 1
ATOM 1447 O O . ARG A 1 175 ? -6.069 35.829 -1.856 1.00 29.64 175 ARG A O 1
ATOM 1454 N N . TRP A 1 176 ? -4.890 34.083 -1.077 1.00 29.88 176 TRP A N 1
ATOM 1455 C CA . TRP A 1 176 ? -6.042 33.339 -0.557 1.00 29.88 176 TRP A CA 1
ATOM 1456 C C . TRP A 1 176 ? -6.368 33.849 0.853 1.00 29.88 176 TRP A C 1
ATOM 1458 O O . TRP A 1 176 ? -5.508 33.829 1.735 1.00 29.88 176 TRP A O 1
ATOM 1468 N N . LYS A 1 177 ? -7.585 34.366 1.054 1.00 31.64 177 LYS A N 1
ATOM 1469 C CA . LYS A 1 177 ? -8.185 34.519 2.385 1.00 31.64 177 LYS A CA 1
ATOM 1470 C C . LYS A 1 177 ? -9.055 33.290 2.650 1.00 31.64 177 LYS A C 1
ATOM 1472 O O . LYS A 1 177 ? -9.733 32.827 1.736 1.00 31.64 177 LYS A O 1
ATOM 1477 N N . VAL A 1 178 ? -8.952 32.801 3.884 1.00 42.69 178 VAL A N 1
ATOM 1478 C CA . VAL A 1 178 ? -9.806 31.787 4.521 1.00 42.69 178 VAL A CA 1
ATOM 1479 C C . VAL A 1 178 ? -11.236 32.302 4.622 1.00 42.69 178 VAL A C 1
ATOM 1481 O O . VAL A 1 178 ? -11.378 33.521 4.885 1.00 42.69 178 VAL A O 1
#

Sequence (178 aa):
CIGIVAEQNPTFYYNMGQQFWPTLGYGYNAGVLLFHLSRLRARGWDRIWMKIGLNLMNEKGVLPTAEQDVINAVLNQNKRWLYEIPCEWNIQLSAFSRRERCPVVWKFSPSNYINREQFLPDNILTSYPIAKLLHFNAHVKPEYFFPTPLRFPSTTDGMNEFHSTGTRYPTSHTRWKV

Radius of gyration: 21.47 Å; chains: 1; bounding box: 38×56×59 Å